Protein AF-A0A9W4P5K2-F1 (afdb_monomer_lite)

Sequence (173 aa):
MSNGMQALAPVAAAITKPESTVQNLVKTVIGYTVGSDVWSDRAIPALAVLYAFWTFAGSGSLSVAGQAMSRPHGLDNDHPRKHRGNMEGLPLRLMSAHHSLIENFPLFAAGACLAQVLAPGDQQILNLLGLHVLLKVFVFYPSYVVGFAPTRSLSHLMSVSAIIRVLWMLAKP

Foldseek 3Di:
DPPLLQVLLVVLLVQQPPPHPLLVVLLVCLCVQVRNPCPDQNSLVSLLVLLCCCLCPVLVVQLQVLLQVQDPNGADPVCRPPCLVVRDALNVLSNVLSVVSVVCSVLLVVLSVLCSVQPSRPSSLSSLSSLLSCLSRPFQSVCSNVVVPPSNVVSVSNSSSSSVSSVVVSVPD

pLDDT: mean 90.9, std 10.06, range [44.75, 98.38]

Radius of gyration: 17.23 Å; chains: 1; bounding box: 47×38×50 Å

Organism: NCBI:txid1303716

Secondary structure (DSSP, 8-state):
-HHHHHHHHHHHHHHTSTT-HHHHHHHHHHHHHT-TT-TTTTHHHHHHHHHHIIIIIIHHHHHHHHHHHTSTT---SSSTTTTGGG--HHHHHHHHHHHHHHHHHHHHHHHHHHHHHH-TT-HHHHHHHHHHHHIIIIIIHHHHHHT-HHHHHHHHHHHHHHHHHHHHHHH--

Structure (mmCIF, N/CA/C/O backbone):
data_AF-A0A9W4P5K2-F1
#
_entry.id   AF-A0A9W4P5K2-F1
#
loop_
_atom_site.group_PDB
_atom_site.id
_atom_site.type_symbol
_atom_site.label_atom_id
_atom_site.label_alt_id
_atom_site.label_comp_id
_atom_site.label_asym_id
_atom_site.label_entity_id
_atom_site.label_seq_id
_atom_site.pdbx_PDB_ins_code
_atom_site.Cartn_x
_atom_site.Cartn_y
_atom_site.Cartn_z
_atom_site.occupancy
_atom_site.B_iso_or_equiv
_atom_site.auth_seq_id
_atom_site.auth_comp_id
_atom_site.auth_asym_id
_atom_site.auth_atom_id
_atom_site.pdbx_PDB_model_num
ATOM 1 N N . MET A 1 1 ? 4.505 20.510 3.267 1.00 44.75 1 MET A N 1
ATOM 2 C CA . MET A 1 1 ? 3.773 19.266 2.914 1.00 44.75 1 MET A CA 1
ATOM 3 C C . MET A 1 1 ? 3.016 18.620 4.091 1.00 44.75 1 MET A C 1
ATOM 5 O O . MET A 1 1 ? 2.355 17.618 3.864 1.00 44.75 1 MET A O 1
ATOM 9 N N . SER A 1 2 ? 3.004 19.184 5.312 1.00 48.47 2 SER A N 1
ATOM 10 C CA . SER A 1 2 ? 2.295 18.598 6.473 1.00 48.47 2 SER A CA 1
ATOM 11 C C . SER A 1 2 ? 0.766 18.783 6.462 1.00 48.47 2 SER A C 1
ATOM 13 O O . SER A 1 2 ? 0.049 17.916 6.956 1.00 48.47 2 SER A O 1
ATOM 15 N N . ASN A 1 3 ? 0.247 19.859 5.859 1.00 52.19 3 ASN A N 1
ATOM 16 C CA . ASN A 1 3 ? -1.185 20.192 5.949 1.00 52.19 3 ASN A CA 1
ATOM 17 C C . ASN A 1 3 ? -2.091 19.268 5.115 1.00 52.19 3 ASN A C 1
ATOM 19 O O . ASN A 1 3 ? -3.185 18.926 5.551 1.00 52.19 3 ASN A O 1
ATOM 23 N N . GLY A 1 4 ? -1.637 18.806 3.944 1.00 53.88 4 GLY A N 1
ATOM 24 C CA . GLY A 1 4 ? -2.455 17.955 3.067 1.00 53.88 4 GLY A CA 1
ATOM 25 C C . GLY A 1 4 ? -2.713 16.556 3.638 1.00 53.88 4 GLY A C 1
ATOM 26 O O . GLY A 1 4 ? -3.791 15.994 3.465 1.00 53.88 4 GLY A O 1
ATOM 27 N N . MET A 1 5 ? -1.744 16.012 4.376 1.00 53.91 5 MET A N 1
ATOM 28 C CA . MET A 1 5 ? -1.819 14.656 4.922 1.00 53.91 5 MET A CA 1
ATOM 29 C C . MET A 1 5 ? -2.721 14.580 6.166 1.00 53.91 5 MET A C 1
ATOM 31 O O . MET A 1 5 ? -3.406 13.577 6.367 1.00 53.91 5 MET A O 1
ATOM 35 N N . GLN A 1 6 ? -2.795 15.660 6.953 1.00 58.00 6 GLN A N 1
ATOM 36 C CA . GLN A 1 6 ? -3.783 15.802 8.030 1.00 58.00 6 GLN A CA 1
ATOM 37 C C . GLN A 1 6 ? -5.183 16.139 7.494 1.00 58.00 6 GLN A C 1
ATOM 39 O O . GLN A 1 6 ? -6.168 15.664 8.051 1.00 58.00 6 GLN A O 1
ATOM 44 N N . ALA A 1 7 ? -5.286 16.883 6.386 1.00 69.12 7 ALA A N 1
ATOM 45 C CA . ALA A 1 7 ? -6.572 17.267 5.796 1.00 69.12 7 ALA A CA 1
ATOM 46 C C . ALA A 1 7 ? -7.389 16.080 5.255 1.00 69.12 7 ALA A C 1
ATOM 48 O O . ALA A 1 7 ? -8.617 16.116 5.287 1.00 69.12 7 ALA A O 1
ATOM 49 N N . LEU A 1 8 ? -6.733 15.013 4.785 1.00 80.69 8 LEU A N 1
ATOM 50 C CA . LEU A 1 8 ? -7.420 13.826 4.262 1.00 80.69 8 LEU A CA 1
ATOM 51 C C . LEU A 1 8 ? -7.766 12.787 5.335 1.00 80.69 8 LEU A C 1
ATOM 53 O O . LEU A 1 8 ? -8.584 11.908 5.076 1.00 80.69 8 LEU A O 1
ATOM 57 N N . ALA A 1 9 ? -7.203 12.881 6.542 1.00 77.81 9 ALA A N 1
ATOM 58 C CA . ALA A 1 9 ? -7.511 11.944 7.622 1.00 77.81 9 ALA A CA 1
ATOM 59 C C . ALA A 1 9 ? -9.000 11.973 8.050 1.00 77.81 9 ALA A C 1
ATOM 61 O O . ALA A 1 9 ? -9.576 10.896 8.220 1.00 77.81 9 ALA A O 1
ATOM 62 N N . PRO A 1 10 ? -9.673 13.141 8.154 1.00 80.25 10 PRO A N 1
ATOM 63 C CA . PRO A 1 10 ? -11.121 13.209 8.357 1.00 80.25 10 PRO A CA 1
ATOM 64 C C . PRO A 1 10 ? -11.927 12.588 7.213 1.00 80.25 10 PRO A C 1
ATOM 66 O O . PRO A 1 10 ? -12.912 11.902 7.466 1.00 80.25 10 PRO A O 1
ATOM 69 N N . VAL A 1 11 ? -11.499 12.792 5.961 1.00 82.44 11 VAL A N 1
ATOM 70 C CA . VAL A 1 11 ? -12.167 12.222 4.779 1.00 82.44 11 VAL A CA 1
ATOM 71 C C . VAL A 1 11 ? -12.057 10.701 4.793 1.00 82.44 11 VAL A C 1
ATOM 73 O O . VAL A 1 11 ? -13.068 10.018 4.651 1.00 82.44 11 VAL A O 1
ATOM 76 N N . ALA A 1 12 ? -10.852 10.175 5.035 1.00 79.31 12 ALA A N 1
ATOM 77 C CA . ALA A 1 12 ? -10.618 8.745 5.199 1.00 79.31 12 ALA A CA 1
ATOM 78 C C . ALA A 1 12 ? -11.507 8.181 6.315 1.00 79.31 12 ALA A C 1
ATOM 80 O O . ALA A 1 12 ? -12.243 7.233 6.078 1.00 79.31 12 ALA A O 1
ATOM 81 N N . ALA A 1 13 ? -11.539 8.826 7.484 1.00 79.19 13 ALA A N 1
ATOM 82 C CA . ALA A 1 13 ? -12.389 8.398 8.590 1.00 79.19 13 ALA A CA 1
ATOM 83 C C . ALA A 1 13 ? -13.891 8.425 8.252 1.00 79.19 13 ALA A C 1
ATOM 85 O O . ALA A 1 13 ? -14.639 7.569 8.724 1.00 79.19 13 ALA A O 1
ATOM 86 N N . ALA A 1 14 ? -14.340 9.388 7.443 1.00 81.44 14 ALA A N 1
ATOM 87 C CA . ALA A 1 14 ? -15.737 9.510 7.044 1.00 81.44 14 ALA A CA 1
ATOM 88 C C . ALA A 1 14 ? -16.180 8.387 6.095 1.00 81.44 14 ALA A C 1
ATOM 90 O O . ALA A 1 14 ? -17.287 7.874 6.254 1.00 81.44 14 ALA A O 1
ATOM 91 N N . ILE A 1 15 ? -15.325 7.986 5.148 1.00 87.06 15 ILE A N 1
ATOM 92 C CA . ILE A 1 15 ? -15.635 6.910 4.192 1.00 87.06 15 ILE A CA 1
ATOM 93 C C . ILE A 1 15 ? -15.426 5.505 4.776 1.00 87.06 15 ILE A C 1
ATOM 95 O O . ILE A 1 15 ? -15.917 4.541 4.198 1.00 87.06 15 ILE A O 1
ATOM 99 N N . THR A 1 16 ? -14.728 5.382 5.912 1.00 87.31 16 THR A N 1
ATOM 100 C CA . THR A 1 16 ? -14.444 4.104 6.595 1.00 87.31 16 THR A CA 1
ATOM 101 C C . THR A 1 16 ? -15.328 3.830 7.808 1.00 87.31 16 THR A C 1
ATOM 103 O O . THR A 1 16 ? -15.007 2.935 8.588 1.00 87.31 16 THR A O 1
ATOM 106 N N . LYS A 1 17 ? -16.426 4.572 7.995 1.00 87.62 17 LYS A N 1
ATOM 107 C CA . LYS A 1 17 ? -17.365 4.337 9.106 1.00 87.62 17 LYS A CA 1
ATOM 108 C C . LYS A 1 17 ? -17.862 2.881 9.141 1.00 87.62 17 LYS A C 1
ATOM 110 O O . LYS A 1 17 ? -17.881 2.231 8.089 1.00 87.62 17 LYS A O 1
ATOM 115 N N . PRO A 1 18 ? -18.273 2.358 10.310 1.00 88.94 18 PRO A N 1
ATOM 116 C CA . PRO A 1 18 ? -18.933 1.062 10.376 1.00 88.94 18 PRO A CA 1
ATOM 117 C C . PRO A 1 18 ? -20.102 0.978 9.385 1.00 88.94 18 PRO A C 1
ATOM 119 O O . PRO A 1 18 ? -20.810 1.964 9.183 1.00 88.94 18 PRO A O 1
ATOM 122 N N . GLU A 1 19 ? -20.253 -0.174 8.735 1.00 87.50 19 GLU A N 1
ATOM 123 C CA . GLU A 1 19 ? -21.239 -0.440 7.670 1.00 87.50 19 GLU A CA 1
ATOM 124 C C . GLU A 1 19 ? -21.061 0.395 6.385 1.00 87.50 19 GLU A C 1
ATOM 126 O O . GLU A 1 19 ? -21.953 0.479 5.542 1.00 87.50 19 GLU A O 1
ATOM 131 N N . SER A 1 20 ? -19.880 0.987 6.186 1.00 90.12 20 SER A N 1
ATOM 132 C CA . SER A 1 20 ? -19.526 1.676 4.939 1.00 90.12 20 SER A CA 1
ATOM 133 C C . SER A 1 20 ? -19.268 0.724 3.765 1.00 90.12 20 SER A C 1
ATOM 135 O O . SER A 1 20 ? -18.924 -0.450 3.925 1.00 90.12 20 SER A O 1
ATOM 137 N N . THR A 1 21 ? -19.303 1.275 2.547 1.00 91.12 21 THR A N 1
ATOM 138 C CA . THR A 1 21 ? -18.850 0.585 1.328 1.00 91.12 21 THR A CA 1
ATOM 139 C C . THR A 1 21 ? -17.416 0.072 1.457 1.00 91.12 21 THR A C 1
ATOM 141 O O . THR A 1 21 ? -17.108 -1.007 0.956 1.00 91.12 21 THR A O 1
ATOM 144 N N . VAL A 1 22 ? -16.541 0.806 2.159 1.00 90.88 22 VAL A N 1
ATOM 145 C CA . VAL A 1 22 ? -15.162 0.361 2.396 1.00 90.88 22 VAL A CA 1
ATOM 146 C C . VAL A 1 22 ? -15.145 -0.896 3.258 1.00 90.88 22 VAL A C 1
ATOM 148 O O . VAL A 1 22 ? -14.459 -1.845 2.896 1.00 90.88 22 VAL A O 1
ATOM 151 N N . GLN A 1 23 ? -15.933 -0.955 4.336 1.00 92.25 23 GLN A N 1
ATOM 152 C CA . GLN A 1 23 ? -16.038 -2.163 5.162 1.00 92.25 23 GLN A CA 1
ATOM 153 C C . GLN A 1 23 ? -16.489 -3.371 4.337 1.00 92.25 23 GLN A C 1
ATOM 155 O O . GLN A 1 23 ? -15.887 -4.440 4.428 1.00 92.25 23 GLN A O 1
ATOM 160 N N . ASN A 1 24 ? -17.510 -3.201 3.495 1.00 91.56 24 ASN A N 1
ATOM 161 C CA . ASN A 1 24 ? -18.011 -4.283 2.646 1.00 91.56 24 ASN A CA 1
ATOM 162 C C . ASN A 1 24 ? -16.972 -4.737 1.615 1.00 91.56 24 ASN A C 1
ATOM 164 O O . ASN A 1 24 ? -16.809 -5.938 1.388 1.00 91.56 24 ASN A O 1
ATOM 168 N N . LEU A 1 25 ? -16.219 -3.800 1.036 1.00 92.75 25 LEU A N 1
ATOM 169 C CA . LEU A 1 25 ? -15.140 -4.120 0.107 1.00 92.75 25 LEU A CA 1
ATOM 170 C C . LEU A 1 25 ? -13.986 -4.848 0.809 1.00 92.75 25 LEU A C 1
ATOM 172 O O . LEU A 1 25 ? -13.479 -5.832 0.280 1.00 92.75 25 LEU A O 1
ATOM 176 N N . VAL A 1 26 ? -13.610 -4.419 2.016 1.00 92.69 26 VAL A N 1
ATOM 177 C CA . VAL A 1 26 ? -12.599 -5.095 2.843 1.00 92.69 26 VAL A CA 1
ATOM 178 C C . VAL A 1 26 ? -13.035 -6.521 3.177 1.00 92.69 26 VAL A C 1
ATOM 180 O O . VAL A 1 26 ? -12.264 -7.448 2.939 1.00 92.69 26 VAL A O 1
ATOM 183 N N . LYS A 1 27 ? -14.274 -6.711 3.653 1.00 90.94 27 LYS A N 1
ATOM 184 C CA . LYS A 1 27 ? -14.863 -8.039 3.909 1.00 90.94 27 LYS A CA 1
ATOM 185 C C . LYS A 1 27 ? -14.779 -8.928 2.670 1.00 90.94 27 LYS A C 1
ATOM 187 O O . LYS A 1 27 ? -14.295 -10.051 2.749 1.00 90.94 27 LYS A O 1
ATOM 192 N N . THR A 1 28 ? -15.201 -8.394 1.523 1.00 92.38 28 THR A N 1
ATOM 193 C CA . THR A 1 28 ? -15.193 -9.106 0.239 1.00 92.38 28 THR A CA 1
ATOM 194 C C . THR A 1 28 ? -13.778 -9.521 -0.152 1.00 92.38 28 THR A C 1
ATOM 196 O O . THR A 1 28 ? -13.536 -10.684 -0.460 1.00 92.38 28 THR A O 1
ATOM 199 N N . VAL A 1 29 ? -12.818 -8.596 -0.090 1.00 92.19 29 VAL A N 1
ATOM 200 C CA . VAL A 1 29 ? -11.425 -8.870 -0.455 1.00 92.19 29 VAL A CA 1
ATOM 201 C C . VAL A 1 29 ? -10.798 -9.904 0.474 1.00 92.19 29 VAL A C 1
ATOM 203 O O . VAL A 1 29 ? -10.161 -10.830 -0.019 1.00 92.19 29 VAL A O 1
ATOM 206 N N . ILE A 1 30 ? -10.997 -9.802 1.790 1.00 91.00 30 ILE A N 1
ATOM 207 C CA . ILE A 1 30 ? -10.503 -10.811 2.742 1.00 91.00 30 ILE A CA 1
ATOM 208 C C . ILE A 1 30 ? -11.131 -12.175 2.440 1.00 91.00 30 ILE A C 1
ATOM 210 O O . ILE A 1 30 ? -10.407 -13.165 2.345 1.00 91.00 30 ILE A O 1
ATOM 214 N N . GLY A 1 31 ? -12.445 -12.208 2.205 1.00 88.75 31 GLY A N 1
ATOM 215 C CA . GLY A 1 31 ? -13.176 -13.427 1.870 1.00 88.75 31 GLY A CA 1
ATOM 216 C C . GLY A 1 31 ? -12.635 -14.130 0.625 1.00 88.75 31 GLY A C 1
ATOM 217 O O . GLY A 1 31 ? -12.467 -15.345 0.638 1.00 88.75 31 GLY A O 1
ATOM 218 N N . TYR A 1 32 ? -12.304 -13.371 -0.424 1.00 88.06 32 TYR A N 1
ATOM 219 C CA . TYR A 1 32 ? -11.740 -13.919 -1.663 1.00 88.06 32 TYR A CA 1
ATOM 220 C C . TYR A 1 32 ? -10.260 -14.296 -1.574 1.00 88.06 32 TYR A C 1
ATOM 222 O O . TYR A 1 32 ? -9.813 -15.150 -2.335 1.00 88.06 32 TYR A O 1
ATOM 230 N N . THR A 1 33 ? -9.479 -13.631 -0.721 1.00 86.56 33 THR A N 1
ATOM 231 C CA . THR A 1 33 ? -8.012 -13.778 -0.722 1.00 86.56 33 THR A CA 1
ATOM 232 C C . THR A 1 33 ? -7.492 -14.704 0.366 1.00 86.56 33 THR A C 1
ATOM 234 O O . THR A 1 33 ? -6.566 -15.466 0.106 1.00 86.56 33 THR A O 1
ATOM 237 N N . VAL A 1 34 ? -8.059 -14.639 1.572 1.00 86.06 34 VAL A N 1
ATOM 238 C CA . VAL A 1 34 ? -7.580 -15.396 2.740 1.00 86.06 34 VAL A CA 1
ATOM 239 C C . VAL A 1 34 ? -8.583 -16.471 3.153 1.00 86.06 34 VAL A C 1
ATOM 241 O O . VAL A 1 34 ? -8.170 -17.561 3.531 1.00 86.06 34 VAL A O 1
ATOM 244 N N . GLY A 1 35 ? -9.881 -16.188 3.043 1.00 82.56 35 GLY A N 1
ATOM 245 C CA . GLY A 1 35 ? -10.947 -17.135 3.364 1.00 82.56 35 GLY A CA 1
ATOM 246 C C . GLY A 1 35 ? -12.184 -16.435 3.919 1.00 82.56 35 GLY A C 1
ATOM 247 O O . GLY A 1 35 ? -12.089 -15.405 4.593 1.00 82.56 35 GLY A O 1
ATOM 248 N N . SER A 1 36 ? -13.364 -16.982 3.629 1.00 73.19 36 SER A N 1
ATOM 249 C CA . SER A 1 36 ? -14.653 -16.424 4.066 1.00 73.19 36 SER A CA 1
ATOM 250 C C . SER A 1 36 ? -14.916 -16.575 5.569 1.00 73.19 36 SER A C 1
ATOM 252 O O . SER A 1 36 ? -15.751 -15.865 6.120 1.00 73.19 36 SER A O 1
ATOM 254 N N . ASP A 1 37 ? -14.209 -17.487 6.229 1.00 75.31 37 ASP A N 1
ATOM 255 C CA . ASP A 1 37 ? -14.293 -17.817 7.655 1.00 75.31 37 ASP A CA 1
ATOM 256 C C . ASP A 1 37 ? -13.420 -16.917 8.554 1.00 75.31 37 ASP A C 1
ATOM 258 O O . ASP A 1 37 ? -13.523 -16.972 9.775 1.00 75.31 37 ASP A O 1
ATOM 262 N N . VAL A 1 38 ? -12.594 -16.043 7.968 1.00 75.19 38 VAL A N 1
ATOM 263 C CA . VAL A 1 38 ? -11.554 -15.262 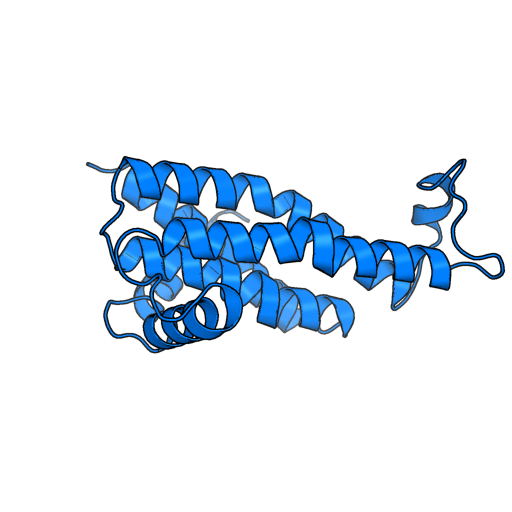8.671 1.00 75.19 38 VAL A CA 1
ATOM 264 C C . VAL A 1 38 ? -12.089 -13.955 9.296 1.00 75.19 38 VAL A C 1
ATOM 266 O O . VAL A 1 38 ? -11.338 -13.165 9.875 1.00 75.19 38 VAL A O 1
ATOM 269 N N . TRP A 1 39 ? -13.395 -13.688 9.206 1.00 68.56 39 TRP A N 1
ATOM 270 C CA . TRP A 1 39 ? -13.992 -12.467 9.759 1.00 68.56 39 TRP A CA 1
ATOM 271 C C . TRP A 1 39 ? -14.112 -12.510 11.299 1.00 68.56 39 TRP A C 1
ATOM 273 O O . TRP A 1 39 ? -14.245 -13.579 11.884 1.00 68.56 39 TRP A O 1
ATOM 283 N N . SER A 1 40 ? -14.091 -11.339 11.953 1.00 70.31 40 SER A N 1
ATOM 284 C CA . SER A 1 40 ? -13.885 -11.100 13.401 1.00 70.31 40 SER A CA 1
ATOM 285 C C . SER A 1 40 ? -12.412 -10.889 13.772 1.00 70.31 40 SER A C 1
ATOM 287 O O . SER A 1 40 ? -11.826 -9.884 13.374 1.00 70.31 40 SER A O 1
ATOM 289 N N . ASP A 1 41 ? -11.780 -11.817 14.491 1.00 74.44 41 ASP A N 1
ATOM 290 C CA . ASP A 1 41 ? -10.541 -11.528 15.238 1.00 74.44 41 ASP A CA 1
ATOM 291 C C . ASP A 1 41 ? -9.268 -11.640 14.387 1.00 74.44 41 ASP A C 1
ATOM 293 O O . ASP A 1 41 ? -8.157 -11.354 14.839 1.00 74.44 41 ASP A O 1
ATOM 297 N N . ARG A 1 42 ? -9.415 -12.104 13.143 1.00 88.31 42 ARG A N 1
ATOM 298 C CA . ARG A 1 42 ? -8.307 -12.399 12.226 1.00 88.31 42 ARG A CA 1
ATOM 299 C C . ARG A 1 42 ? -8.264 -11.470 11.017 1.00 88.31 42 ARG A C 1
ATOM 301 O O . ARG A 1 42 ? -7.375 -11.616 10.179 1.00 88.31 42 ARG A O 1
ATOM 308 N N . ALA A 1 43 ? -9.147 -10.475 10.951 1.00 91.81 43 ALA A N 1
ATOM 309 C CA . ALA A 1 43 ? -9.217 -9.552 9.822 1.00 91.81 43 ALA A CA 1
ATOM 310 C C . ALA A 1 43 ? -7.942 -8.700 9.662 1.00 91.81 43 ALA A C 1
ATOM 312 O O . ALA A 1 43 ? -7.450 -8.538 8.546 1.00 91.81 43 ALA A O 1
ATOM 313 N N . ILE A 1 44 ? -7.363 -8.193 10.758 1.00 95.06 44 ILE A N 1
ATOM 314 C CA . ILE A 1 44 ? -6.105 -7.426 10.711 1.00 95.06 44 ILE A CA 1
ATOM 315 C C . ILE A 1 44 ? -4.933 -8.309 10.223 1.00 95.06 44 ILE A C 1
ATOM 317 O O . ILE A 1 44 ? -4.255 -7.906 9.273 1.00 95.06 44 ILE A O 1
ATOM 321 N N . PRO A 1 45 ? -4.708 -9.526 10.768 1.00 94.75 45 PRO A N 1
ATOM 322 C CA . PRO A 1 45 ? -3.735 -10.470 10.224 1.00 94.75 45 PRO A CA 1
ATOM 323 C C . PRO A 1 45 ? -3.975 -10.810 8.751 1.00 94.75 45 PRO A C 1
ATOM 325 O O . PRO A 1 45 ? -3.020 -10.855 7.981 1.00 94.75 45 PRO A O 1
ATOM 328 N N . ALA A 1 46 ? -5.230 -10.998 8.334 1.00 94.56 46 ALA A N 1
ATOM 329 C CA . ALA A 1 46 ? -5.573 -11.279 6.942 1.00 94.56 46 ALA A CA 1
ATOM 330 C C . ALA A 1 46 ? -5.164 -10.132 6.004 1.00 94.56 46 ALA A C 1
ATOM 332 O O . ALA A 1 46 ? -4.545 -10.365 4.963 1.00 94.56 46 ALA A O 1
ATOM 333 N N . LEU A 1 47 ? -5.427 -8.882 6.400 1.00 95.88 47 LEU A N 1
ATOM 334 C CA . LEU A 1 47 ? -4.959 -7.697 5.674 1.00 95.88 47 LEU A CA 1
ATOM 335 C C . LEU A 1 47 ? -3.430 -7.634 5.606 1.00 95.88 47 LEU A C 1
ATOM 337 O O . LEU A 1 47 ? -2.878 -7.282 4.562 1.00 95.88 47 LEU A O 1
ATOM 341 N N . ALA A 1 48 ? -2.746 -7.993 6.695 1.00 96.56 48 ALA A N 1
ATOM 342 C CA . ALA A 1 48 ? -1.290 -8.035 6.726 1.00 96.56 48 ALA A CA 1
ATOM 343 C C . ALA A 1 48 ? -0.721 -9.096 5.778 1.00 96.56 48 ALA A C 1
ATOM 345 O O . ALA A 1 48 ? 0.213 -8.792 5.035 1.00 96.56 48 ALA A O 1
ATOM 346 N N . VAL A 1 49 ? -1.314 -10.292 5.738 1.00 95.50 49 VAL A N 1
ATOM 347 C CA . VAL A 1 49 ? -0.947 -11.356 4.790 1.00 95.50 49 VAL A CA 1
ATOM 348 C C . VAL A 1 49 ? -1.129 -10.881 3.353 1.00 95.50 49 VAL A C 1
ATOM 350 O O . VAL A 1 49 ? -0.187 -10.969 2.566 1.00 95.50 49 VAL A O 1
ATOM 353 N N . LEU A 1 50 ? -2.294 -10.320 3.017 1.00 96.25 50 LEU A N 1
ATOM 354 C CA . LEU A 1 50 ? -2.574 -9.820 1.670 1.00 96.25 50 LEU A CA 1
ATOM 355 C C . LEU A 1 50 ? -1.557 -8.756 1.240 1.00 96.25 50 LEU A C 1
ATOM 357 O O . LEU A 1 50 ? -0.996 -8.825 0.143 1.00 96.25 50 LEU A O 1
ATOM 361 N N . TYR A 1 51 ? -1.301 -7.771 2.101 1.00 97.75 51 TYR A N 1
ATOM 362 C CA . TYR A 1 51 ? -0.409 -6.676 1.748 1.00 97.75 51 TYR A CA 1
ATOM 363 C C . TYR A 1 51 ? 1.061 -7.105 1.699 1.00 97.75 51 TYR A C 1
ATOM 365 O O . TYR A 1 51 ? 1.793 -6.658 0.812 1.00 97.75 51 TYR A O 1
ATOM 373 N N . ALA A 1 52 ? 1.488 -8.008 2.586 1.00 97.88 52 ALA A N 1
ATOM 374 C CA . ALA A 1 52 ? 2.821 -8.606 2.543 1.00 97.88 52 ALA A CA 1
ATOM 375 C C . ALA A 1 52 ? 3.011 -9.442 1.272 1.00 97.88 52 ALA A C 1
ATOM 377 O O . ALA A 1 52 ? 4.002 -9.258 0.565 1.00 97.88 52 ALA A O 1
ATOM 378 N N . PHE A 1 53 ? 2.039 -10.294 0.933 1.00 97.00 53 PHE A N 1
ATOM 379 C CA . PHE A 1 53 ? 2.059 -11.079 -0.298 1.00 97.00 53 PHE A CA 1
ATOM 380 C C . PHE A 1 53 ? 2.191 -10.175 -1.526 1.00 97.00 53 PHE A C 1
ATOM 382 O O . PHE A 1 53 ? 3.089 -10.367 -2.346 1.00 97.00 53 PHE A O 1
ATOM 389 N N . TRP A 1 54 ? 1.355 -9.141 -1.642 1.00 97.81 54 TRP A N 1
ATOM 390 C CA . TRP A 1 54 ? 1.432 -8.235 -2.785 1.00 97.81 54 TRP A CA 1
ATOM 391 C C . TRP A 1 54 ? 2.746 -7.442 -2.826 1.00 97.81 54 TRP A C 1
ATOM 393 O O . TRP A 1 54 ? 3.336 -7.263 -3.893 1.00 97.81 54 TRP A O 1
ATOM 403 N N . THR A 1 55 ? 3.239 -6.980 -1.677 1.00 98.12 55 THR A N 1
ATOM 404 C CA . THR A 1 55 ? 4.473 -6.184 -1.604 1.00 98.12 55 THR A CA 1
ATOM 405 C C . THR A 1 55 ? 5.709 -7.014 -1.941 1.00 98.12 55 THR A C 1
ATOM 407 O O . THR A 1 55 ? 6.534 -6.572 -2.734 1.00 98.12 55 THR A O 1
ATOM 410 N N . PHE A 1 56 ? 5.844 -8.217 -1.383 1.00 97.81 56 PHE A N 1
ATOM 411 C CA . PHE A 1 56 ? 7.082 -8.992 -1.498 1.00 97.81 56 PHE A CA 1
ATOM 412 C C . PHE A 1 56 ? 7.046 -10.052 -2.597 1.00 97.81 56 PHE A C 1
ATOM 414 O O . PHE A 1 56 ? 8.055 -10.233 -3.275 1.00 97.81 56 PHE A O 1
ATOM 421 N N . ALA A 1 57 ? 5.906 -10.711 -2.820 1.00 96.81 57 ALA A N 1
ATOM 422 C CA . ALA A 1 57 ? 5.767 -11.702 -3.884 1.00 96.81 57 ALA A CA 1
ATOM 423 C C . ALA A 1 57 ? 5.249 -11.052 -5.173 1.00 96.81 57 ALA A C 1
ATOM 425 O O . ALA A 1 57 ? 5.983 -10.969 -6.151 1.00 96.81 57 ALA A O 1
ATOM 426 N N . GLY A 1 58 ? 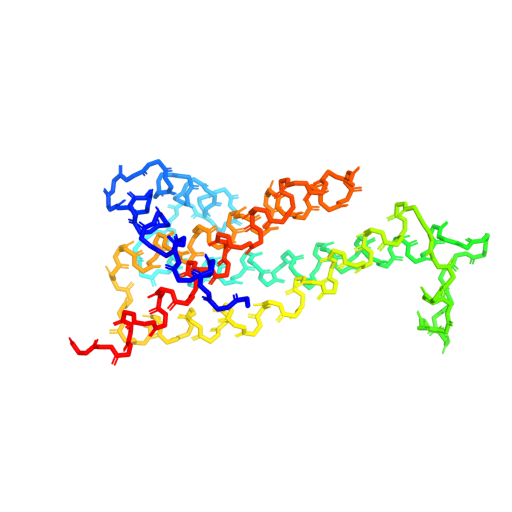4.025 -10.515 -5.166 1.00 97.25 58 GLY A N 1
ATOM 427 C CA . GLY A 1 58 ? 3.362 -10.026 -6.384 1.00 97.25 58 GLY A CA 1
ATOM 428 C C . GLY A 1 58 ? 4.152 -8.930 -7.108 1.00 97.25 58 GLY A C 1
ATOM 429 O O . GLY A 1 58 ? 4.667 -9.123 -8.211 1.00 97.25 58 GLY A O 1
ATOM 430 N N . SER A 1 59 ? 4.293 -7.770 -6.471 1.00 98.19 59 SER A N 1
ATOM 431 C CA . SER A 1 59 ? 5.020 -6.638 -7.050 1.00 98.19 59 SER A CA 1
ATOM 432 C C . SER A 1 59 ? 6.528 -6.880 -7.164 1.00 98.19 59 SER A C 1
ATOM 434 O O . SER A 1 59 ? 7.154 -6.323 -8.066 1.00 98.19 59 SER A O 1
ATOM 436 N N . GLY A 1 60 ? 7.104 -7.728 -6.304 1.00 96.88 60 GLY A N 1
ATOM 437 C CA . GLY A 1 60 ? 8.508 -8.137 -6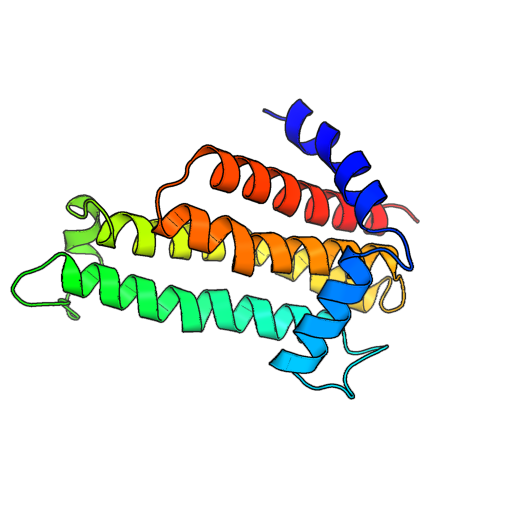.374 1.00 96.88 60 GLY A CA 1
ATOM 438 C C . GLY A 1 60 ? 8.808 -8.902 -7.659 1.00 96.88 60 GLY A C 1
ATOM 439 O O . GLY A 1 60 ? 9.692 -8.503 -8.419 1.00 96.88 60 GLY A O 1
ATOM 440 N N . SER A 1 61 ? 8.014 -9.930 -7.970 1.00 96.75 61 SER A N 1
ATOM 441 C CA . SER A 1 61 ? 8.117 -10.680 -9.227 1.00 96.75 61 SER A CA 1
ATOM 442 C C . SER A 1 61 ? 7.922 -9.781 -10.450 1.00 96.75 61 SER A C 1
ATOM 444 O O . SER A 1 61 ? 8.689 -9.871 -11.408 1.00 96.75 61 SER A O 1
ATOM 446 N N . LEU A 1 62 ? 6.958 -8.857 -10.406 1.00 97.25 62 LEU A N 1
ATOM 447 C CA . LEU A 1 62 ? 6.730 -7.896 -11.491 1.00 97.25 62 LEU A CA 1
ATOM 448 C C . LEU A 1 62 ? 7.889 -6.899 -11.664 1.00 97.25 62 LEU A C 1
ATOM 450 O O . LEU A 1 62 ? 8.244 -6.553 -12.788 1.00 97.25 62 LEU A O 1
ATOM 454 N N . SER A 1 63 ? 8.518 -6.461 -10.573 1.00 96.12 63 SER A N 1
ATOM 455 C CA . SER A 1 63 ? 9.718 -5.614 -10.603 1.00 96.12 63 SER A CA 1
ATOM 456 C C . SER A 1 63 ? 10.923 -6.349 -11.200 1.00 96.12 63 SER A C 1
ATOM 458 O O . SER A 1 63 ? 11.692 -5.774 -11.974 1.00 96.12 63 SER A O 1
ATOM 460 N N . VAL A 1 64 ? 11.088 -7.633 -10.874 1.00 94.31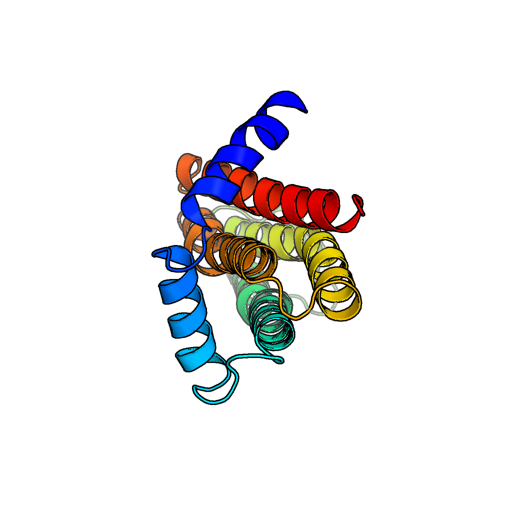 64 VAL A N 1
ATOM 461 C CA . VAL A 1 64 ? 12.114 -8.503 -11.467 1.00 94.31 64 VAL A CA 1
ATOM 462 C C . VAL A 1 64 ? 11.864 -8.687 -12.966 1.00 94.31 64 VAL A C 1
ATOM 464 O O . VAL A 1 64 ? 12.787 -8.504 -13.760 1.00 94.31 64 VAL A O 1
ATOM 467 N N . ALA A 1 65 ? 10.616 -8.950 -13.366 1.00 94.25 65 ALA A N 1
ATOM 468 C CA . ALA A 1 65 ? 10.231 -9.028 -14.774 1.00 94.25 65 ALA A CA 1
ATOM 469 C C . ALA A 1 65 ? 10.502 -7.705 -15.510 1.00 94.25 65 ALA A C 1
ATOM 471 O O . ALA A 1 65 ? 11.098 -7.716 -16.583 1.00 94.25 65 ALA A O 1
ATOM 472 N N . GLY A 1 66 ? 10.168 -6.561 -14.905 1.00 94.38 66 GLY A N 1
ATOM 473 C CA . GLY A 1 66 ? 10.488 -5.239 -15.448 1.00 94.38 66 GLY A CA 1
ATOM 474 C C . GLY A 1 66 ? 11.990 -5.045 -15.674 1.00 94.38 66 GLY A C 1
ATOM 475 O O . GLY A 1 66 ? 12.404 -4.643 -16.759 1.00 94.38 66 GLY A O 1
ATOM 476 N N . GLN A 1 67 ? 12.824 -5.403 -14.695 1.00 93.50 67 GLN A N 1
ATOM 477 C CA . GLN A 1 67 ? 14.283 -5.346 -14.844 1.00 93.50 67 GLN A CA 1
ATOM 478 C C . GLN A 1 67 ? 14.779 -6.249 -15.985 1.00 93.50 67 GLN A C 1
ATOM 480 O O . GLN A 1 67 ? 15.626 -5.812 -16.764 1.00 93.50 67 GLN A O 1
ATOM 485 N N . ALA A 1 68 ? 14.226 -7.455 -16.145 1.00 92.69 68 ALA A N 1
ATOM 486 C CA . ALA A 1 68 ? 14.557 -8.328 -17.271 1.00 92.69 68 ALA A CA 1
ATOM 487 C C . ALA A 1 68 ? 14.139 -7.716 -18.622 1.00 92.69 68 ALA A C 1
ATOM 489 O O . ALA A 1 68 ? 14.928 -7.723 -19.560 1.00 92.69 68 ALA A O 1
ATOM 490 N N . MET A 1 69 ? 12.944 -7.121 -18.704 1.00 92.50 69 MET A N 1
ATOM 491 C CA . MET A 1 69 ? 12.421 -6.468 -19.913 1.00 92.50 69 MET A CA 1
ATOM 492 C C . MET A 1 69 ? 13.233 -5.243 -20.346 1.00 92.50 69 MET A C 1
ATOM 494 O O . MET A 1 69 ? 13.237 -4.900 -21.523 1.00 92.50 69 MET A O 1
ATOM 498 N N . SER A 1 70 ? 13.911 -4.566 -19.416 1.00 91.88 70 SER A N 1
ATOM 499 C CA . SER A 1 70 ? 14.750 -3.405 -19.745 1.00 91.88 70 SER A CA 1
ATOM 500 C C . SER A 1 70 ? 16.033 -3.750 -20.510 1.00 91.88 70 SER A C 1
ATOM 502 O O . SER A 1 70 ? 16.773 -2.841 -20.887 1.00 91.88 70 SER A O 1
ATOM 504 N N . ARG A 1 71 ? 16.336 -5.041 -20.727 1.00 88.44 71 ARG A N 1
ATOM 505 C CA . ARG A 1 71 ? 17.634 -5.490 -21.245 1.00 88.44 71 ARG A CA 1
ATOM 506 C C . ARG A 1 71 ? 17.488 -6.572 -22.320 1.00 88.44 71 ARG A C 1
ATOM 508 O O . ARG A 1 71 ? 16.756 -7.533 -22.103 1.00 88.44 71 ARG A O 1
ATOM 515 N N . PRO A 1 72 ? 18.272 -6.510 -23.416 1.00 85.00 72 PRO A N 1
ATOM 516 C CA . PRO A 1 72 ? 18.260 -7.545 -24.457 1.00 85.00 72 PRO A CA 1
ATOM 517 C C . PRO A 1 72 ? 18.624 -8.946 -23.948 1.00 85.00 72 PRO A C 1
ATOM 519 O O . PRO A 1 72 ? 18.093 -9.940 -24.427 1.00 85.00 72 PRO A O 1
ATOM 522 N N . HIS A 1 73 ? 19.522 -9.025 -22.961 1.00 85.31 73 HIS A N 1
ATOM 523 C CA . HIS A 1 73 ? 20.007 -10.285 -22.386 1.00 85.31 73 HIS A CA 1
ATOM 524 C C . HIS A 1 73 ? 19.294 -10.672 -21.078 1.00 85.31 73 HIS A C 1
ATOM 526 O O . HIS A 1 73 ? 19.757 -11.561 -20.369 1.00 85.31 73 HIS A O 1
ATOM 532 N N . GLY A 1 74 ? 18.192 -10.001 -20.725 1.00 87.25 74 GLY A N 1
ATOM 533 C CA . GLY A 1 74 ? 17.452 -10.271 -19.492 1.00 87.25 74 GLY A CA 1
ATOM 534 C C . GLY A 1 74 ? 18.149 -9.775 -18.219 1.00 87.25 74 GLY A C 1
ATOM 535 O O . GLY A 1 74 ? 18.938 -8.825 -18.232 1.00 87.25 74 GLY A O 1
ATOM 536 N N . LEU A 1 75 ? 17.810 -10.383 -17.079 1.00 86.81 75 LEU A N 1
ATOM 537 C CA . LEU A 1 75 ? 18.319 -9.998 -15.760 1.00 86.81 75 LEU A CA 1
ATOM 538 C C . LEU A 1 75 ? 19.744 -10.527 -15.530 1.00 86.81 75 LEU A C 1
ATOM 540 O O . LEU A 1 75 ? 20.024 -11.697 -15.752 1.00 86.81 75 LEU A O 1
ATOM 544 N N . ASP A 1 76 ? 20.633 -9.661 -15.045 1.00 87.00 76 ASP A N 1
ATOM 545 C CA . ASP A 1 76 ? 21.986 -10.021 -14.605 1.00 87.00 76 ASP A CA 1
ATOM 546 C C . ASP A 1 76 ? 21.916 -10.297 -13.107 1.00 87.00 76 ASP A C 1
ATOM 548 O O . ASP A 1 76 ? 21.754 -9.371 -12.313 1.00 87.00 76 ASP A O 1
ATOM 552 N N . ASN A 1 77 ? 21.959 -11.577 -12.743 1.00 87.75 77 ASN A N 1
ATOM 553 C CA . ASN A 1 77 ? 21.857 -12.007 -11.351 1.00 87.75 77 ASN A CA 1
ATOM 554 C C . ASN A 1 77 ? 23.160 -11.807 -10.568 1.00 87.75 77 ASN A C 1
ATOM 556 O O . ASN A 1 77 ? 23.102 -11.753 -9.341 1.00 87.75 77 ASN A O 1
ATOM 560 N N . ASP A 1 78 ? 24.295 -11.633 -11.248 1.00 91.12 78 ASP A N 1
ATOM 561 C CA . ASP A 1 78 ? 25.575 -11.347 -10.597 1.00 91.12 78 ASP A CA 1
ATOM 562 C C . ASP A 1 78 ? 25.619 -9.883 -10.131 1.00 91.12 78 ASP A C 1
ATOM 564 O O . ASP A 1 78 ? 26.155 -9.566 -9.069 1.00 91.12 78 ASP A O 1
ATOM 568 N N . HIS A 1 79 ? 24.988 -8.975 -10.889 1.00 88.12 79 HIS A N 1
ATOM 569 C CA . HIS A 1 79 ? 24.904 -7.547 -10.564 1.00 88.12 79 HIS A CA 1
ATOM 570 C C . HIS A 1 79 ? 23.482 -6.966 -10.736 1.00 88.12 79 HIS A C 1
ATOM 572 O O . HIS A 1 79 ? 23.277 -6.002 -11.491 1.00 88.12 79 HIS A O 1
ATOM 578 N N . PRO A 1 80 ? 22.480 -7.439 -9.967 1.00 82.50 80 PRO A N 1
ATOM 579 C CA . PRO A 1 80 ? 21.053 -7.180 -10.214 1.00 82.50 80 PRO A CA 1
ATOM 580 C C . PRO A 1 80 ? 20.631 -5.718 -10.044 1.00 82.50 80 PRO A C 1
ATOM 582 O O . PRO A 1 80 ? 19.538 -5.321 -10.446 1.00 82.50 80 PRO A O 1
ATOM 585 N N . ARG A 1 81 ? 21.477 -4.883 -9.433 1.00 86.56 81 ARG A N 1
ATOM 586 C CA . ARG A 1 81 ? 21.179 -3.464 -9.181 1.00 86.56 81 ARG A CA 1
ATOM 587 C C . ARG A 1 81 ? 21.941 -2.501 -10.083 1.00 86.56 81 ARG A C 1
ATOM 589 O O . ARG A 1 81 ? 21.568 -1.333 -10.144 1.00 86.56 81 ARG A O 1
ATOM 596 N N . LYS A 1 82 ? 22.958 -2.977 -10.807 1.00 88.19 82 LYS A N 1
ATOM 597 C CA . LYS A 1 82 ? 23.891 -2.130 -11.566 1.00 88.19 82 LYS A CA 1
ATOM 598 C C . LYS A 1 82 ? 23.200 -1.289 -12.642 1.00 88.19 82 LYS A C 1
ATOM 600 O O . LYS A 1 82 ? 23.568 -0.144 -12.857 1.00 88.19 82 LYS A O 1
ATOM 605 N N . HIS A 1 83 ? 22.175 -1.842 -13.285 1.00 83.44 83 HIS A N 1
ATOM 606 C CA . HIS A 1 83 ? 21.549 -1.247 -14.470 1.00 83.44 83 HIS A CA 1
ATOM 607 C C . HIS A 1 83 ? 20.224 -0.530 -14.177 1.00 83.44 83 HIS A C 1
ATOM 609 O O . HIS A 1 83 ? 19.550 -0.077 -15.098 1.00 83.44 83 HIS A O 1
ATOM 615 N N . ARG A 1 84 ? 19.839 -0.402 -12.900 1.00 86.81 84 ARG A N 1
ATOM 616 C CA . ARG A 1 84 ? 18.543 0.182 -12.518 1.00 86.81 84 ARG A CA 1
ATOM 617 C C . ARG A 1 84 ? 18.391 1.647 -12.931 1.00 86.81 84 ARG A C 1
ATOM 619 O O . ARG A 1 84 ? 17.275 2.074 -13.198 1.00 86.81 84 ARG A O 1
ATOM 626 N N . GLY A 1 85 ? 19.495 2.393 -12.997 1.00 85.94 85 GLY A N 1
ATOM 627 C CA . GLY A 1 85 ? 19.494 3.799 -13.411 1.00 85.94 85 GLY A CA 1
ATOM 628 C C . GLY A 1 85 ? 19.148 4.024 -14.885 1.00 85.94 85 GLY A C 1
ATOM 629 O O . GLY A 1 85 ? 18.774 5.131 -15.243 1.00 85.94 85 GLY A O 1
ATOM 630 N N . ASN A 1 86 ? 19.218 2.979 -15.716 1.00 88.38 86 ASN A N 1
ATOM 631 C CA . ASN A 1 86 ? 18.995 3.071 -17.162 1.00 88.38 86 ASN A CA 1
ATOM 632 C C . ASN A 1 86 ? 17.587 2.611 -17.572 1.00 88.38 86 ASN A C 1
ATOM 634 O O . ASN A 1 86 ? 17.308 2.458 -18.758 1.00 88.38 86 ASN A O 1
ATOM 638 N N . MET A 1 87 ? 16.717 2.298 -16.606 1.00 92.88 87 MET A N 1
ATOM 639 C CA . MET A 1 87 ? 15.368 1.830 -16.906 1.00 92.88 87 MET A CA 1
ATOM 640 C C . MET A 1 87 ? 14.467 2.999 -17.284 1.00 92.88 87 MET A C 1
ATOM 642 O O . MET A 1 87 ? 14.439 4.017 -16.600 1.00 92.88 87 MET A O 1
ATOM 646 N N . GLU A 1 88 ? 13.644 2.794 -18.306 1.00 94.56 88 GLU A N 1
ATOM 647 C CA . GLU A 1 88 ? 12.640 3.755 -18.757 1.00 94.56 88 GLU A CA 1
ATOM 648 C C . GLU A 1 88 ? 11.281 3.071 -18.950 1.00 94.56 88 GLU A C 1
ATOM 650 O O . GLU A 1 88 ? 11.154 1.847 -18.858 1.00 94.56 88 GLU A O 1
ATOM 655 N N . GLY A 1 89 ? 10.237 3.867 -19.190 1.00 95.44 89 GLY A N 1
ATOM 656 C CA . GLY A 1 89 ? 8.912 3.362 -19.549 1.00 95.44 89 GLY A CA 1
ATOM 657 C C . GLY A 1 89 ? 8.307 2.397 -18.521 1.00 95.44 89 GLY A C 1
ATOM 658 O O . GLY A 1 89 ? 8.317 2.649 -17.316 1.00 95.44 89 GLY A O 1
ATOM 659 N N . LEU A 1 90 ? 7.720 1.301 -19.008 1.00 96.50 90 LEU A N 1
ATOM 660 C CA . LEU A 1 90 ? 7.051 0.296 -18.177 1.00 96.50 90 LEU A CA 1
ATOM 661 C C . LEU A 1 90 ? 8.003 -0.410 -17.183 1.00 96.50 90 LEU A C 1
ATOM 663 O O . LEU A 1 90 ? 7.641 -0.465 -16.006 1.00 96.50 90 LEU A O 1
ATOM 667 N N . PRO A 1 91 ? 9.202 -0.892 -17.580 1.00 95.62 91 PRO A N 1
ATOM 668 C CA . PRO A 1 91 ? 10.203 -1.425 -16.651 1.00 95.62 91 PRO A CA 1
ATOM 669 C C . PRO A 1 91 ? 10.478 -0.539 -15.437 1.00 95.62 91 PRO A C 1
ATOM 671 O O . PRO A 1 91 ? 10.421 -1.009 -14.297 1.00 95.62 91 PRO A O 1
ATOM 674 N N . LEU A 1 92 ? 10.710 0.757 -15.676 1.00 96.25 92 LEU A N 1
ATOM 675 C CA . LEU A 1 92 ? 10.942 1.723 -14.607 1.00 96.25 92 LEU A CA 1
ATOM 676 C C . LEU A 1 92 ? 9.724 1.819 -13.687 1.00 96.25 92 LEU A C 1
ATOM 678 O O . LEU A 1 92 ? 9.866 1.739 -12.470 1.00 96.25 92 LEU A O 1
ATOM 682 N N . ARG A 1 93 ? 8.516 1.928 -14.254 1.00 97.50 93 ARG A N 1
ATOM 683 C CA . ARG A 1 93 ? 7.278 2.038 -13.467 1.00 97.50 93 ARG A CA 1
ATOM 684 C C . ARG A 1 93 ? 7.016 0.802 -12.606 1.00 97.50 93 ARG A C 1
ATOM 686 O O . ARG A 1 93 ? 6.608 0.974 -11.462 1.00 97.50 93 ARG A O 1
ATOM 693 N N . LEU A 1 94 ? 7.279 -0.409 -13.102 1.00 97.38 94 LEU A N 1
ATOM 694 C CA . LEU A 1 94 ? 7.144 -1.652 -12.325 1.00 97.38 94 LEU A CA 1
ATOM 695 C C . LEU A 1 94 ? 8.110 -1.681 -11.134 1.00 97.38 94 LEU A C 1
ATOM 697 O O . LEU A 1 94 ? 7.695 -1.971 -10.009 1.00 97.38 94 LEU A O 1
ATOM 701 N N . MET A 1 95 ? 9.378 -1.325 -11.369 1.00 96.12 95 MET A N 1
ATOM 702 C CA . MET A 1 95 ? 10.387 -1.261 -10.313 1.00 96.12 95 MET A CA 1
ATOM 703 C C . MET A 1 95 ? 10.042 -0.187 -9.276 1.00 96.12 95 MET A C 1
ATOM 705 O O . MET A 1 95 ? 9.983 -0.480 -8.081 1.00 96.12 95 MET A O 1
ATOM 709 N N . SER A 1 96 ? 9.748 1.037 -9.715 1.00 96.75 96 SER A N 1
ATOM 710 C CA . SER A 1 96 ? 9.433 2.149 -8.815 1.00 96.75 96 SER A CA 1
ATOM 711 C C . SER A 1 96 ? 8.143 1.918 -8.022 1.00 96.75 96 SER A C 1
ATOM 713 O O . SER A 1 96 ? 8.078 2.284 -6.849 1.00 96.75 96 SER A O 1
ATOM 715 N N . ALA A 1 97 ? 7.130 1.276 -8.616 1.00 97.88 97 ALA A N 1
ATOM 716 C CA . ALA A 1 97 ? 5.900 0.923 -7.911 1.00 97.88 97 ALA A CA 1
ATOM 717 C C . ALA A 1 97 ? 6.167 -0.066 -6.767 1.00 97.88 97 ALA A C 1
ATOM 719 O O . ALA A 1 97 ? 5.701 0.154 -5.650 1.00 97.88 97 ALA A O 1
ATOM 720 N N . HIS A 1 98 ? 6.953 -1.116 -7.022 1.00 98.12 98 HIS A N 1
ATOM 721 C CA . HIS A 1 98 ? 7.352 -2.088 -6.001 1.00 98.12 98 HIS A CA 1
ATOM 722 C C . HIS A 1 98 ? 8.175 -1.444 -4.877 1.00 98.12 98 HIS A C 1
ATOM 724 O O . HIS A 1 98 ? 7.868 -1.638 -3.702 1.00 98.12 98 HIS A O 1
ATOM 730 N N . HIS A 1 99 ? 9.169 -0.622 -5.223 1.00 97.19 99 HIS A N 1
ATOM 731 C CA . HIS A 1 99 ? 9.964 0.102 -4.230 1.00 97.19 99 HIS A CA 1
ATOM 732 C C . HIS A 1 99 ? 9.096 1.004 -3.345 1.00 97.19 99 HIS A C 1
ATOM 734 O O . HIS A 1 99 ? 9.247 0.993 -2.126 1.00 97.19 99 HIS A O 1
ATOM 740 N N . SER A 1 100 ? 8.109 1.691 -3.927 1.00 97.50 100 SER A N 1
ATOM 741 C CA . SER A 1 100 ? 7.169 2.494 -3.145 1.00 97.50 100 SER A CA 1
ATOM 742 C C . SER A 1 100 ? 6.321 1.649 -2.184 1.00 97.50 100 SER A C 1
ATOM 744 O O . SER A 1 100 ? 6.028 2.101 -1.075 1.00 97.50 100 SER A O 1
ATOM 746 N N . LEU A 1 101 ? 5.936 0.420 -2.556 1.00 98.38 101 LEU A N 1
ATOM 747 C CA . LEU A 1 101 ? 5.252 -0.493 -1.632 1.00 98.38 101 LEU A CA 1
ATOM 748 C C . LEU A 1 101 ? 6.167 -0.910 -0.473 1.00 98.38 101 LEU A C 1
ATOM 750 O O . LEU A 1 101 ? 5.740 -0.823 0.677 1.00 98.38 101 LEU A O 1
ATOM 754 N N . ILE A 1 102 ? 7.428 -1.260 -0.753 1.00 98.19 102 ILE A N 1
ATOM 755 C CA . ILE A 1 102 ? 8.424 -1.584 0.284 1.00 98.19 102 ILE A CA 1
ATOM 756 C C . ILE A 1 102 ? 8.599 -0.423 1.267 1.00 98.19 102 ILE A C 1
ATOM 758 O O . ILE A 1 102 ? 8.609 -0.649 2.471 1.00 98.19 102 ILE A O 1
ATOM 762 N N . GLU A 1 103 ? 8.693 0.816 0.787 1.00 97.06 103 GLU A N 1
ATOM 763 C CA . GLU A 1 103 ? 8.857 2.000 1.646 1.00 97.06 103 GLU A CA 1
ATOM 764 C C . GLU A 1 103 ? 7.644 2.252 2.553 1.00 97.06 103 GLU A C 1
ATOM 766 O O . GLU A 1 103 ? 7.783 2.757 3.665 1.00 97.06 103 GLU A O 1
ATOM 771 N N . ASN A 1 104 ? 6.441 1.899 2.094 1.00 96.69 104 ASN A N 1
ATOM 772 C CA . ASN A 1 104 ? 5.206 2.101 2.853 1.00 96.69 104 ASN A CA 1
ATOM 773 C C . ASN A 1 104 ? 4.868 0.925 3.776 1.00 96.69 104 ASN A C 1
ATOM 775 O O . ASN A 1 104 ? 4.097 1.095 4.722 1.00 96.69 104 ASN A O 1
ATOM 779 N N . PHE A 1 105 ? 5.415 -0.261 3.509 1.00 98.00 105 PHE A N 1
ATOM 780 C CA . PHE A 1 105 ? 5.097 -1.470 4.256 1.00 98.00 105 PHE A CA 1
ATOM 781 C C . PHE A 1 105 ? 5.419 -1.367 5.759 1.00 98.00 105 PHE A C 1
ATOM 783 O O . PHE A 1 105 ? 4.533 -1.702 6.544 1.00 98.00 105 PHE A O 1
ATOM 790 N N . PRO A 1 106 ? 6.586 -0.849 6.207 1.00 98.06 106 PRO A N 1
ATOM 791 C CA . PRO A 1 106 ? 6.884 -0.712 7.634 1.00 98.06 106 PRO A CA 1
ATOM 792 C C . PRO A 1 106 ? 5.864 0.142 8.389 1.00 98.06 106 PRO A C 1
ATOM 794 O O . PRO A 1 106 ? 5.474 -0.205 9.502 1.00 98.06 106 PRO A O 1
ATOM 797 N N . LEU A 1 107 ? 5.393 1.230 7.769 1.00 96.50 107 LEU A N 1
ATOM 798 C CA . LEU A 1 107 ? 4.388 2.112 8.361 1.00 96.50 107 LEU A CA 1
ATOM 799 C C . LEU A 1 107 ? 3.061 1.372 8.576 1.00 96.50 107 LEU A C 1
ATOM 801 O O . LEU A 1 107 ? 2.474 1.452 9.654 1.00 96.50 107 LEU A O 1
ATOM 805 N N . PHE A 1 108 ? 2.608 0.620 7.569 1.00 98.25 108 PHE A N 1
ATOM 806 C CA . PHE A 1 108 ? 1.424 -0.228 7.697 1.00 98.25 108 PHE A CA 1
ATOM 807 C C . PHE A 1 108 ? 1.619 -1.325 8.750 1.00 98.25 108 PHE A C 1
ATOM 809 O O . PHE A 1 108 ? 0.756 -1.496 9.606 1.00 98.25 108 PHE A O 1
ATOM 816 N N . ALA A 1 109 ? 2.741 -2.049 8.705 1.00 98.06 109 ALA A N 1
ATOM 817 C CA . ALA A 1 109 ? 3.008 -3.177 9.592 1.00 98.06 109 ALA A CA 1
ATOM 818 C C . ALA A 1 109 ? 3.017 -2.741 11.063 1.00 98.06 109 ALA A C 1
ATOM 820 O O . ALA A 1 109 ? 2.394 -3.393 11.896 1.00 98.06 109 ALA A O 1
ATOM 821 N N . ALA A 1 110 ? 3.636 -1.597 11.371 1.00 97.88 110 ALA A N 1
ATOM 822 C CA . ALA A 1 110 ? 3.597 -1.013 12.708 1.00 97.88 110 ALA A CA 1
ATOM 823 C C . ALA A 1 110 ? 2.157 -0.697 13.153 1.00 97.88 110 ALA A C 1
ATOM 825 O O . ALA A 1 110 ? 1.754 -1.085 14.249 1.00 97.88 110 ALA A O 1
ATOM 826 N N . GLY A 1 111 ? 1.364 -0.049 12.291 1.00 97.56 111 GLY A N 1
ATOM 827 C CA . GLY A 1 111 ? -0.038 0.266 12.580 1.00 97.56 111 GLY A CA 1
ATOM 828 C C . GLY A 1 111 ? -0.908 -0.977 12.785 1.00 97.56 111 GLY A C 1
ATOM 829 O O . GLY A 1 111 ? -1.691 -1.019 13.728 1.00 97.56 111 GLY A O 1
ATOM 830 N N . ALA A 1 112 ? -0.742 -2.003 11.949 1.00 97.81 112 ALA A N 1
ATOM 831 C CA . ALA A 1 112 ? -1.484 -3.257 12.044 1.00 97.81 112 ALA A CA 1
ATOM 832 C C . ALA A 1 112 ? -1.125 -4.047 13.314 1.00 97.81 112 ALA A C 1
ATOM 834 O O . ALA A 1 112 ? -2.022 -4.514 14.012 1.00 97.81 112 ALA A O 1
ATOM 835 N N . CYS A 1 113 ? 0.164 -4.151 13.655 1.00 97.62 113 CYS A N 1
ATOM 836 C CA . CYS A 1 113 ? 0.603 -4.823 14.880 1.00 97.62 113 CYS A CA 1
ATOM 837 C C . CYS A 1 113 ? 0.085 -4.112 16.137 1.00 97.62 113 CYS A C 1
ATOM 839 O O . CYS A 1 113 ? -0.455 -4.767 17.026 1.00 97.62 113 CYS A O 1
ATOM 841 N N . LEU A 1 114 ? 0.200 -2.780 16.205 1.00 97.19 114 LEU A N 1
ATOM 842 C CA . LEU A 1 114 ? -0.328 -2.010 17.336 1.00 97.19 114 LEU A CA 1
ATOM 843 C C . LEU A 1 114 ? -1.852 -2.130 17.435 1.00 97.19 114 LEU A C 1
ATOM 845 O O . LEU A 1 114 ? -2.368 -2.348 18.527 1.00 97.19 114 LEU A O 1
ATOM 849 N N . ALA A 1 115 ? -2.566 -2.049 16.309 1.00 96.56 115 ALA A N 1
ATOM 850 C CA . ALA A 1 115 ? -4.015 -2.227 16.278 1.00 96.56 115 ALA A CA 1
ATOM 851 C C . ALA A 1 115 ? -4.435 -3.611 16.787 1.00 96.56 115 ALA A C 1
ATOM 853 O O . ALA A 1 115 ? -5.352 -3.706 17.596 1.00 96.56 115 ALA A O 1
ATOM 854 N N . GLN A 1 116 ? -3.735 -4.672 16.378 1.00 96.00 116 GLN A N 1
ATOM 855 C CA . GLN A 1 116 ? -4.029 -6.033 16.828 1.00 96.00 116 GLN A CA 1
ATOM 856 C C . GLN A 1 116 ? -3.847 -6.213 18.342 1.00 96.00 116 GLN A C 1
ATOM 858 O O . GLN A 1 116 ? -4.551 -7.017 18.948 1.00 96.00 116 GLN A O 1
ATOM 863 N N . VAL A 1 117 ? -2.895 -5.501 18.949 1.00 95.50 117 VAL A N 1
ATOM 864 C CA . VAL A 1 117 ? -2.606 -5.608 20.387 1.00 95.50 117 VAL A CA 1
ATOM 865 C C . VAL A 1 117 ? -3.529 -4.716 21.215 1.00 95.50 117 VAL A C 1
ATOM 867 O O . VAL A 1 117 ? -4.015 -5.145 22.257 1.00 95.50 117 VAL A O 1
ATOM 870 N N . LEU A 1 118 ? -3.761 -3.481 20.771 1.00 95.69 118 LEU A N 1
ATOM 871 C CA . LEU A 1 118 ? -4.434 -2.453 21.569 1.00 95.69 118 LEU A CA 1
ATOM 872 C C . LEU A 1 118 ? -5.940 -2.357 21.295 1.00 95.69 118 LEU A C 1
ATOM 874 O O . LEU A 1 118 ? -6.692 -1.975 22.185 1.00 95.69 118 LEU A O 1
ATOM 878 N N . ALA A 1 119 ? -6.384 -2.674 20.077 1.00 93.38 119 ALA A N 1
ATOM 879 C CA . ALA A 1 119 ? -7.769 -2.481 19.645 1.00 93.38 119 ALA A CA 1
ATOM 880 C C . ALA A 1 119 ? -8.217 -3.511 18.576 1.00 93.38 119 ALA A C 1
ATOM 882 O O . ALA A 1 119 ? -8.705 -3.115 17.513 1.00 93.38 119 ALA A O 1
ATOM 883 N N . PRO A 1 120 ? -8.084 -4.834 18.820 1.00 90.56 120 PRO A N 1
ATOM 884 C CA . PRO A 1 120 ? -8.332 -5.864 17.801 1.00 90.56 120 PRO A CA 1
ATOM 885 C C . PRO A 1 120 ? -9.772 -5.900 17.262 1.00 90.56 120 PRO A C 1
ATOM 887 O O . PRO A 1 120 ? -9.988 -6.359 16.145 1.00 90.56 120 PRO A O 1
ATOM 890 N N . GLY A 1 121 ? -10.748 -5.415 18.038 1.00 88.44 121 GLY A N 1
ATOM 891 C CA . GLY A 1 121 ? -12.165 -5.364 17.660 1.00 88.44 121 GLY A CA 1
ATOM 892 C C . GLY A 1 121 ? -12.655 -3.996 17.177 1.00 88.44 121 GLY A C 1
ATOM 893 O O . GLY A 1 121 ? -13.845 -3.845 16.899 1.00 88.44 121 GLY A O 1
ATOM 894 N N . ASP A 1 122 ? -11.787 -2.981 17.093 1.00 92.81 122 ASP A N 1
ATOM 895 C CA . ASP A 1 122 ? -12.204 -1.656 16.631 1.00 92.81 122 ASP A CA 1
ATOM 896 C C . ASP A 1 122 ? -12.434 -1.671 15.111 1.00 92.81 122 ASP A C 1
ATOM 898 O O . ASP A 1 122 ? -11.508 -1.672 14.291 1.00 92.81 122 ASP A O 1
ATOM 902 N N . GLN A 1 123 ? -13.714 -1.662 14.732 1.00 93.19 123 GLN A N 1
ATOM 903 C CA . GLN A 1 123 ? -14.139 -1.720 13.337 1.00 93.19 123 GLN A CA 1
ATOM 904 C C . GLN A 1 123 ? -13.663 -0.509 12.518 1.00 93.19 123 GLN A C 1
ATOM 906 O O . GLN A 1 123 ? -13.384 -0.652 11.326 1.00 93.19 123 GLN A O 1
ATOM 911 N N . GLN A 1 124 ? -13.549 0.677 13.124 1.00 94.06 124 GLN A N 1
ATOM 912 C CA . GLN A 1 124 ? -13.081 1.877 12.430 1.00 94.06 124 GLN A CA 1
ATOM 913 C C . GLN A 1 124 ? -11.593 1.751 12.086 1.00 94.06 124 GLN A C 1
ATOM 915 O O . GLN A 1 124 ? -11.191 2.079 10.965 1.00 94.06 124 GLN A O 1
ATOM 920 N N . ILE A 1 125 ? -10.782 1.259 13.024 1.00 95.56 125 ILE A N 1
ATOM 921 C CA . ILE A 1 125 ? -9.352 1.002 12.809 1.00 95.56 125 ILE A CA 1
ATOM 922 C C . ILE A 1 125 ? -9.160 -0.070 11.737 1.00 95.56 125 ILE A C 1
ATOM 924 O O . ILE A 1 125 ? -8.383 0.141 10.802 1.00 95.56 125 ILE A O 1
ATOM 928 N N . LEU A 1 126 ? -9.916 -1.169 11.812 1.00 95.50 126 LEU A N 1
ATOM 929 C CA . LEU A 1 126 ? -9.914 -2.217 10.789 1.00 95.50 126 LEU A CA 1
ATOM 930 C C . LEU A 1 126 ? -10.233 -1.632 9.408 1.00 95.50 126 LEU A C 1
ATOM 932 O O . LEU A 1 126 ? -9.491 -1.869 8.455 1.00 95.50 126 LEU A O 1
ATOM 936 N N . ASN A 1 127 ? -11.286 -0.820 9.290 1.00 95.88 127 ASN A N 1
ATOM 937 C CA . ASN A 1 127 ? -11.680 -0.229 8.012 1.00 95.88 127 ASN A CA 1
ATOM 938 C C . ASN A 1 127 ? -10.618 0.740 7.461 1.00 95.88 127 ASN A C 1
ATOM 940 O O . ASN A 1 127 ? -10.421 0.795 6.248 1.00 95.88 127 ASN A O 1
ATOM 944 N N . LEU A 1 128 ? -9.905 1.479 8.319 1.00 97.00 128 LEU A N 1
ATOM 945 C CA . LEU A 1 128 ? -8.792 2.348 7.910 1.00 97.00 128 LEU A CA 1
ATOM 946 C C . LEU A 1 128 ? -7.565 1.549 7.441 1.00 97.00 128 LEU A C 1
ATOM 948 O O . LEU A 1 128 ? -6.971 1.893 6.416 1.00 97.00 128 LEU A O 1
ATOM 952 N N . LEU A 1 129 ? -7.204 0.470 8.146 1.00 97.56 129 LEU A N 1
ATOM 953 C CA . LEU A 1 129 ? -6.159 -0.464 7.708 1.00 97.56 129 LEU A CA 1
ATOM 954 C C . LEU A 1 129 ? -6.538 -1.104 6.367 1.00 97.56 129 LEU A C 1
ATOM 956 O O . LEU A 1 129 ? -5.726 -1.159 5.444 1.00 97.56 129 LEU A O 1
ATOM 960 N N . GLY A 1 130 ? -7.795 -1.521 6.232 1.00 96.75 130 GLY A N 1
ATOM 961 C CA . GLY A 1 130 ? -8.337 -2.069 4.998 1.00 96.75 130 GLY A CA 1
ATOM 962 C C . GLY A 1 130 ? -8.306 -1.059 3.852 1.00 96.75 130 GLY A C 1
ATOM 963 O O . GLY A 1 130 ? -7.845 -1.394 2.763 1.00 96.75 130 GLY A O 1
ATOM 964 N N . LEU A 1 131 ? -8.691 0.199 4.096 1.00 97.38 131 LEU A N 1
ATOM 965 C CA . LEU A 1 131 ? -8.595 1.277 3.108 1.00 97.38 131 LEU A CA 1
ATOM 966 C C . LEU A 1 131 ? -7.157 1.459 2.609 1.00 97.38 131 LEU A C 1
ATOM 968 O O . LEU A 1 131 ? -6.948 1.623 1.406 1.00 97.38 131 LEU A O 1
ATOM 972 N N . HIS A 1 132 ? -6.164 1.410 3.503 1.00 98.00 132 HIS A N 1
ATOM 973 C CA . HIS A 1 132 ? -4.759 1.488 3.108 1.00 98.00 132 HIS A CA 1
ATOM 974 C C . HIS A 1 132 ? -4.394 0.380 2.118 1.00 98.00 132 HIS A C 1
ATOM 976 O O . HIS A 1 132 ? -3.864 0.686 1.046 1.00 98.00 132 HIS A O 1
ATOM 982 N N . VAL A 1 133 ? -4.699 -0.877 2.462 1.00 98.12 133 VAL A N 1
ATOM 983 C CA . VAL A 1 133 ? -4.400 -2.044 1.619 1.00 98.12 133 VAL A CA 1
ATOM 984 C C . VAL A 1 133 ? -5.126 -1.935 0.283 1.00 98.12 133 VAL A C 1
ATOM 986 O O . VAL A 1 133 ? -4.495 -2.069 -0.765 1.00 98.12 133 VAL A O 1
ATOM 989 N N . LEU A 1 134 ? -6.420 -1.605 0.300 1.00 97.81 134 LEU A N 1
ATOM 990 C CA . LEU A 1 134 ? -7.222 -1.461 -0.912 1.00 97.81 134 LEU A CA 1
ATOM 991 C C . LEU A 1 134 ? -6.638 -0.409 -1.860 1.00 97.81 134 LEU A C 1
ATOM 993 O O . LEU A 1 134 ? -6.443 -0.672 -3.048 1.00 97.81 134 LEU A O 1
ATOM 997 N N . LEU A 1 135 ? -6.306 0.768 -1.327 1.00 97.81 135 LEU A N 1
ATOM 998 C CA . LEU A 1 135 ? -5.717 1.844 -2.114 1.00 97.81 135 LEU A CA 1
ATOM 999 C C . LEU A 1 135 ? -4.335 1.469 -2.644 1.00 97.81 135 LEU A C 1
ATOM 1001 O O . LEU A 1 135 ? -4.055 1.763 -3.801 1.00 97.81 135 LEU A O 1
ATOM 1005 N N . LYS A 1 136 ? -3.467 0.822 -1.855 1.00 97.94 136 LYS A N 1
ATOM 1006 C CA . LYS A 1 136 ? -2.116 0.459 -2.318 1.00 97.94 136 LYS A CA 1
ATOM 1007 C C . LYS A 1 136 ? -2.139 -0.627 -3.389 1.00 97.94 136 LYS A C 1
ATOM 1009 O O . LYS A 1 136 ? -1.447 -0.490 -4.400 1.00 97.94 136 LYS A O 1
ATOM 1014 N N . VAL A 1 137 ? -2.934 -1.672 -3.176 1.00 97.50 137 VAL A N 1
ATOM 1015 C CA . VAL A 1 137 ? -2.967 -2.864 -4.032 1.00 97.50 137 VAL A CA 1
ATOM 1016 C C . VAL A 1 137 ? -3.778 -2.616 -5.302 1.00 97.50 137 VAL A C 1
ATOM 1018 O O . VAL A 1 137 ? -3.276 -2.869 -6.393 1.00 97.50 137 VAL A O 1
ATOM 1021 N N . PHE A 1 138 ? -4.998 -2.081 -5.189 1.00 97.19 138 PHE A N 1
ATOM 1022 C CA . PHE A 1 138 ? -5.943 -2.037 -6.313 1.00 97.19 138 PHE A CA 1
ATOM 1023 C C . PHE A 1 138 ? -6.007 -0.692 -7.040 1.00 97.19 138 PHE A C 1
ATOM 1025 O O . PHE A 1 138 ? -6.540 -0.631 -8.144 1.00 97.19 138 PHE A O 1
ATOM 1032 N N . VAL A 1 139 ? -5.463 0.386 -6.467 1.00 97.62 139 VAL A N 1
ATOM 1033 C CA . VAL A 1 139 ? -5.536 1.725 -7.080 1.00 97.62 139 VAL A CA 1
ATOM 1034 C C . VAL A 1 139 ? -4.148 2.280 -7.378 1.00 97.62 139 VAL A C 1
ATOM 1036 O O . VAL A 1 139 ? -3.818 2.537 -8.536 1.00 97.62 139 VAL A O 1
ATOM 1039 N N . PHE A 1 140 ? -3.317 2.439 -6.351 1.00 98.12 140 PHE A N 1
ATOM 1040 C CA . PHE A 1 140 ? -1.986 3.029 -6.433 1.00 98.12 140 PHE A CA 1
ATOM 1041 C C . PHE A 1 140 ? -1.082 2.230 -7.362 1.00 98.12 140 PHE A C 1
ATOM 1043 O O . PHE A 1 140 ? -0.545 2.807 -8.305 1.00 98.12 140 PHE A O 1
ATOM 1050 N N . TYR A 1 141 ? -0.932 0.922 -7.124 1.00 98.12 141 TYR A N 1
ATOM 1051 C CA . TYR A 1 141 ? -0.026 0.096 -7.915 1.00 98.12 141 TYR A CA 1
ATOM 1052 C C . TYR A 1 141 ? -0.440 0.042 -9.399 1.00 98.12 141 TYR A C 1
ATOM 1054 O O . TYR A 1 141 ? 0.386 0.421 -10.232 1.00 98.12 141 TYR A O 1
ATOM 1062 N N . PRO A 1 142 ? -1.700 -0.280 -9.773 1.00 97.94 142 PRO A N 1
ATOM 1063 C CA . PRO A 1 142 ? -2.127 -0.234 -11.174 1.00 97.94 142 PRO A CA 1
ATOM 1064 C C . PRO A 1 142 ? -1.967 1.150 -11.813 1.00 97.94 142 PRO A C 1
ATOM 1066 O O . PRO A 1 142 ? -1.443 1.256 -12.921 1.00 97.94 142 PRO A O 1
ATOM 1069 N N . SER A 1 143 ? -2.328 2.227 -11.102 1.00 97.50 143 SER A N 1
ATOM 1070 C CA . SER A 1 143 ? -2.143 3.601 -11.600 1.00 97.50 143 SER A CA 1
ATOM 1071 C C . SER A 1 143 ? -0.672 3.922 -11.853 1.00 97.50 143 SER A C 1
ATOM 1073 O O . SER A 1 143 ? -0.343 4.609 -12.820 1.00 97.50 143 SER A O 1
ATOM 1075 N N . TYR A 1 144 ? 0.225 3.410 -11.007 1.00 96.50 144 TYR A N 1
ATOM 1076 C CA . TYR A 1 144 ? 1.665 3.545 -11.189 1.00 96.50 144 TYR A CA 1
ATOM 1077 C C . TYR A 1 144 ? 2.122 2.839 -12.465 1.00 96.50 144 TYR A C 1
ATOM 1079 O O . TYR A 1 144 ? 2.807 3.451 -13.282 1.00 96.50 144 TYR A O 1
ATOM 1087 N N . VAL A 1 145 ? 1.712 1.586 -12.665 1.00 97.00 145 VAL A N 1
ATOM 1088 C CA . VAL A 1 145 ? 2.116 0.772 -13.821 1.00 97.00 145 VAL A CA 1
ATOM 1089 C C . VAL A 1 145 ? 1.605 1.362 -15.140 1.00 97.00 145 VAL A C 1
ATOM 1091 O O . VAL A 1 145 ? 2.371 1.462 -16.105 1.00 97.00 145 VAL A O 1
ATOM 1094 N N . VAL A 1 146 ? 0.354 1.833 -15.167 1.00 97.06 146 VAL A N 1
ATOM 1095 C CA . VAL A 1 146 ? -0.259 2.496 -16.336 1.00 97.06 146 VAL A CA 1
ATOM 1096 C C . VAL A 1 146 ? 0.328 3.895 -16.578 1.00 97.06 146 VAL A C 1
ATOM 1098 O O . VAL A 1 146 ? 0.314 4.383 -17.702 1.00 97.06 146 VAL A O 1
ATOM 1101 N N . GLY A 1 147 ? 0.910 4.530 -15.556 1.00 95.25 147 GLY A N 1
ATOM 1102 C CA . GLY A 1 147 ? 1.469 5.880 -15.654 1.00 95.25 147 GLY A CA 1
ATOM 1103 C C . GLY A 1 147 ? 0.446 6.997 -15.423 1.00 95.25 147 GLY A C 1
ATOM 1104 O O . GLY A 1 147 ? 0.695 8.141 -15.797 1.00 95.25 147 GLY A O 1
ATOM 1105 N N . PHE A 1 148 ? -0.691 6.703 -14.783 1.00 96.50 148 PHE A N 1
ATOM 1106 C CA . PHE A 1 148 ? -1.720 7.698 -14.489 1.00 96.50 148 PHE A CA 1
ATOM 1107 C C . PHE A 1 148 ? -1.424 8.442 -13.176 1.00 96.50 148 PHE A C 1
ATOM 1109 O O . PHE A 1 148 ? -1.808 8.030 -12.076 1.00 96.50 148 PHE A O 1
ATOM 1116 N N . ALA A 1 149 ? -0.690 9.550 -13.295 1.00 93.38 149 ALA A N 1
ATOM 1117 C CA . ALA A 1 149 ? -0.112 10.265 -12.158 1.00 93.38 149 ALA A CA 1
ATOM 1118 C C . ALA A 1 149 ? -1.125 10.821 -11.130 1.00 93.38 149 ALA A C 1
ATOM 1120 O O . ALA A 1 149 ? -0.853 10.658 -9.937 1.00 93.38 149 ALA A O 1
ATOM 1121 N N . PRO A 1 150 ? -2.267 11.435 -11.511 1.00 95.06 150 PRO A N 1
ATOM 1122 C CA . PRO A 1 150 ? -3.191 12.021 -10.535 1.00 95.06 150 PRO A CA 1
ATOM 1123 C C . PRO A 1 150 ? -3.774 10.984 -9.568 1.00 95.06 150 PRO A C 1
ATOM 1125 O O . PRO A 1 150 ? -3.681 11.153 -8.351 1.00 95.06 150 PRO A O 1
ATOM 1128 N N . THR A 1 151 ? -4.291 9.866 -10.090 1.00 95.38 151 THR A N 1
ATOM 1129 C CA . THR A 1 151 ? -4.865 8.786 -9.269 1.00 95.38 151 THR A CA 1
ATOM 1130 C C . THR A 1 151 ? -3.813 8.118 -8.398 1.00 95.38 151 THR A C 1
ATOM 1132 O O . THR A 1 151 ? -4.074 7.829 -7.228 1.00 95.38 151 THR A O 1
ATOM 1135 N N . ARG A 1 152 ? -2.593 7.934 -8.916 1.00 94.94 152 ARG A N 1
ATOM 1136 C CA . ARG A 1 152 ? -1.458 7.447 -8.122 1.00 94.94 152 ARG A CA 1
ATOM 1137 C C . ARG A 1 152 ? -1.194 8.358 -6.920 1.00 94.94 152 ARG A C 1
ATOM 1139 O O . ARG A 1 152 ? -1.108 7.873 -5.797 1.00 94.94 152 ARG A O 1
ATOM 1146 N N . SER A 1 153 ? -1.077 9.665 -7.129 1.00 95.06 153 SER A N 1
ATOM 1147 C CA . SER A 1 153 ? -0.775 10.600 -6.040 1.00 95.06 153 SER A CA 1
ATOM 1148 C C . SER A 1 153 ? -1.913 10.683 -5.022 1.00 95.06 153 SER A C 1
ATOM 1150 O O . SER A 1 153 ? -1.662 10.623 -3.819 1.00 95.06 153 SER A O 1
ATOM 1152 N N . LEU A 1 154 ? -3.165 10.757 -5.485 1.00 95.25 154 LEU A N 1
ATOM 1153 C CA . LEU A 1 154 ? -4.333 10.824 -4.606 1.00 95.25 154 LEU A CA 1
ATOM 1154 C C . LEU A 1 154 ? -4.476 9.560 -3.748 1.00 95.25 154 LEU A C 1
ATOM 1156 O O . LEU A 1 154 ? -4.601 9.656 -2.527 1.00 95.25 154 LEU A O 1
ATOM 1160 N N . SER A 1 155 ? -4.403 8.378 -4.369 1.00 96.19 155 SER A N 1
ATOM 1161 C CA . SER A 1 155 ? -4.485 7.098 -3.652 1.00 96.19 155 S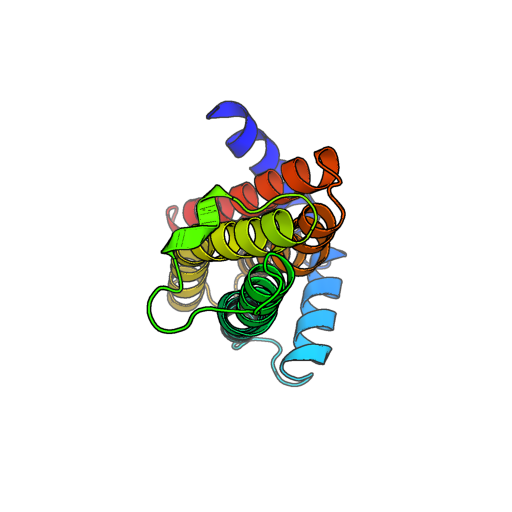ER A CA 1
ATOM 1162 C C . SER A 1 155 ? -3.347 6.929 -2.649 1.00 96.19 155 SER A C 1
ATOM 1164 O O . SER A 1 155 ? -3.582 6.452 -1.540 1.00 96.19 155 SER A O 1
ATOM 1166 N N . HIS A 1 156 ? -2.133 7.378 -2.988 1.00 96.31 156 HIS A N 1
ATOM 1167 C CA . HIS A 1 156 ? -1.003 7.373 -2.065 1.00 96.31 156 HIS A CA 1
ATOM 1168 C C . HIS A 1 156 ? -1.273 8.240 -0.833 1.00 96.31 156 HIS A C 1
ATOM 1170 O O . HIS A 1 156 ? -1.136 7.756 0.288 1.00 96.31 156 HIS A O 1
ATOM 1176 N N . LEU A 1 157 ? -1.676 9.498 -1.036 1.00 95.88 157 LEU A N 1
ATOM 1177 C CA . LEU A 1 157 ? -1.930 10.432 0.060 1.00 95.88 157 LEU A CA 1
ATOM 1178 C C . LEU A 1 157 ? -3.057 9.934 0.968 1.00 95.88 157 LEU A C 1
ATOM 1180 O O . LEU A 1 157 ? -2.866 9.871 2.178 1.00 95.88 157 LEU A O 1
ATOM 1184 N N . MET A 1 158 ? -4.187 9.502 0.399 1.00 95.31 158 MET A N 1
ATOM 1185 C CA . MET A 1 158 ? -5.302 8.954 1.182 1.00 95.31 158 MET A CA 1
ATOM 1186 C C . MET A 1 158 ? -4.899 7.707 1.978 1.00 95.31 158 MET A C 1
ATOM 1188 O O . MET A 1 158 ? -5.255 7.576 3.148 1.00 95.31 158 MET A O 1
ATOM 1192 N N . SER A 1 159 ? -4.127 6.809 1.366 1.00 96.38 159 SER A N 1
ATOM 1193 C CA . SER A 1 159 ? -3.648 5.577 1.995 1.00 96.38 159 SER A CA 1
ATOM 1194 C C . SER A 1 159 ? -2.700 5.847 3.171 1.00 96.38 159 SER A C 1
ATOM 1196 O O . SER A 1 159 ? -2.810 5.204 4.217 1.00 96.38 159 SER A O 1
ATOM 1198 N N . VAL A 1 160 ? -1.789 6.814 3.035 1.00 95.31 160 VAL A N 1
ATOM 1199 C CA . VAL A 1 160 ? -0.884 7.215 4.124 1.00 95.31 160 VAL A CA 1
ATOM 1200 C C . VAL A 1 160 ? -1.657 7.936 5.231 1.00 95.31 160 VAL A C 1
ATOM 1202 O O . VAL A 1 160 ? -1.475 7.621 6.407 1.00 95.31 160 VAL A O 1
ATOM 1205 N N . SER A 1 161 ? -2.579 8.836 4.876 1.00 94.19 161 SER A N 1
ATOM 1206 C CA . SER A 1 161 ? -3.460 9.507 5.838 1.00 94.19 161 SER A CA 1
ATOM 1207 C C . SER A 1 161 ? -4.292 8.522 6.663 1.00 94.19 161 SER A C 1
ATOM 1209 O O . SER A 1 161 ? -4.479 8.752 7.858 1.00 94.19 161 SER A O 1
ATOM 1211 N N . ALA A 1 162 ? -4.751 7.414 6.069 1.00 95.81 162 ALA A N 1
ATOM 1212 C CA . ALA A 1 162 ? -5.480 6.372 6.790 1.00 95.81 162 ALA A CA 1
ATOM 1213 C C . ALA A 1 162 ? -4.626 5.726 7.897 1.00 95.81 162 ALA A C 1
ATOM 1215 O O . ALA A 1 162 ? -5.090 5.603 9.028 1.00 95.81 162 ALA A O 1
ATOM 1216 N N . ILE A 1 163 ? -3.359 5.393 7.620 1.00 96.38 163 ILE A N 1
ATOM 1217 C CA . ILE A 1 163 ? -2.470 4.797 8.634 1.00 96.38 163 ILE A CA 1
ATOM 1218 C C . ILE A 1 163 ? -2.069 5.804 9.703 1.00 96.38 163 ILE A C 1
ATOM 1220 O O . ILE A 1 163 ? -2.064 5.469 10.885 1.00 96.38 163 ILE A O 1
ATOM 1224 N N . ILE A 1 164 ? -1.814 7.056 9.326 1.00 94.19 164 ILE A N 1
ATOM 1225 C CA . ILE A 1 164 ? -1.570 8.119 10.309 1.00 94.19 164 ILE A CA 1
ATOM 1226 C C . ILE A 1 164 ? -2.778 8.274 11.233 1.00 94.19 164 ILE A C 1
ATOM 1228 O O . ILE A 1 164 ? -2.610 8.439 12.441 1.00 94.19 164 ILE A O 1
ATOM 1232 N N . ARG A 1 165 ? -4.000 8.176 10.695 1.00 94.50 165 A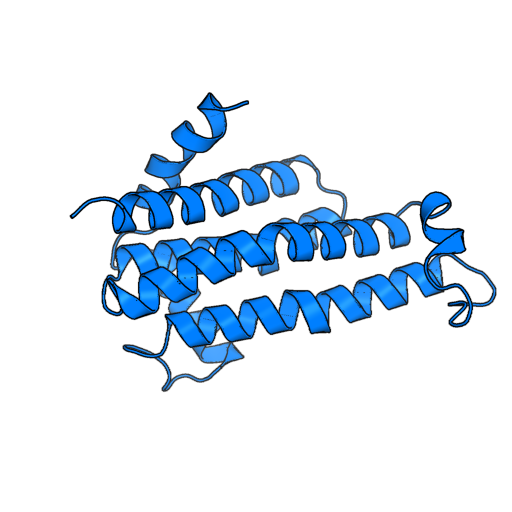RG A N 1
ATOM 1233 C CA . ARG A 1 165 ? -5.215 8.217 11.508 1.00 94.50 165 ARG A CA 1
ATOM 1234 C C . ARG A 1 165 ? -5.307 7.030 12.466 1.00 94.50 165 ARG A C 1
ATOM 1236 O O . ARG A 1 165 ? -5.668 7.255 13.616 1.00 94.50 165 ARG A O 1
ATOM 1243 N N . VAL A 1 166 ? -4.963 5.818 12.025 1.00 95.81 166 VAL A N 1
ATOM 1244 C CA . VAL A 1 166 ? -4.893 4.632 12.899 1.00 95.81 166 VAL A CA 1
ATOM 1245 C C . VAL A 1 166 ? -3.916 4.872 14.046 1.00 95.81 166 VAL A C 1
ATOM 1247 O O . VAL A 1 166 ? -4.307 4.776 15.203 1.00 95.81 166 VAL A O 1
ATOM 1250 N N . LEU A 1 167 ? -2.678 5.268 13.743 1.00 95.56 167 LEU A N 1
ATOM 1251 C CA . LEU A 1 167 ? -1.661 5.532 14.765 1.00 95.56 167 LEU A CA 1
ATOM 1252 C C . LEU A 1 167 ? -2.103 6.625 15.746 1.00 95.56 167 LEU A C 1
ATOM 1254 O O . LEU A 1 167 ? -1.887 6.502 16.946 1.00 95.56 167 LEU A O 1
ATOM 1258 N N . TRP A 1 168 ? -2.769 7.669 15.253 1.00 94.12 168 TRP A N 1
ATOM 1259 C CA . TRP A 1 168 ? -3.320 8.727 16.096 1.00 94.12 168 TRP A CA 1
ATOM 1260 C C . TRP A 1 168 ? -4.443 8.240 17.018 1.00 94.12 168 TRP A C 1
ATOM 1262 O O . TRP A 1 168 ? -4.519 8.681 18.161 1.00 94.12 168 TRP A O 1
ATOM 1272 N N . MET A 1 169 ? -5.328 7.369 16.525 1.00 93.38 169 MET A N 1
ATOM 1273 C CA . MET A 1 169 ? -6.391 6.773 17.339 1.00 93.38 169 MET A CA 1
ATOM 1274 C C . MET A 1 169 ? -5.811 5.873 18.428 1.00 93.38 169 MET A C 1
ATOM 1276 O O . MET A 1 169 ? -6.259 5.957 19.559 1.00 93.38 169 MET A O 1
ATOM 1280 N N . LEU A 1 170 ? -4.780 5.090 18.108 1.00 94.50 170 LEU A N 1
ATOM 1281 C CA . LEU A 1 170 ? -4.112 4.198 19.060 1.00 94.50 170 LEU A CA 1
ATOM 1282 C C . LEU A 1 170 ? -3.254 4.938 20.097 1.00 94.50 170 LEU A C 1
ATOM 1284 O O . LEU A 1 170 ? -3.011 4.417 21.179 1.00 94.50 170 LEU A O 1
ATOM 1288 N N . ALA A 1 171 ? -2.768 6.137 19.768 1.00 93.00 171 ALA A N 1
ATOM 1289 C CA . ALA A 1 171 ? -1.977 6.957 20.682 1.00 93.00 171 ALA A CA 1
ATOM 1290 C C . ALA A 1 171 ? -2.827 7.699 21.725 1.00 93.00 171 ALA A C 1
ATOM 1292 O O . ALA A 1 171 ? -2.279 8.205 22.706 1.00 93.00 171 ALA A O 1
ATOM 1293 N N . LYS A 1 172 ? -4.141 7.821 21.502 1.00 83.50 172 LYS A N 1
ATOM 1294 C CA . LYS A 1 172 ? -5.060 8.452 22.449 1.00 83.50 172 LYS A CA 1
ATOM 1295 C C . LYS A 1 172 ? -5.773 7.370 23.268 1.00 83.50 172 LYS A C 1
ATOM 1297 O O . LYS A 1 172 ? -6.246 6.416 22.659 1.00 83.50 172 LYS A O 1
ATOM 1302 N N . PRO A 1 173 ? -5.826 7.507 24.603 1.00 58.78 173 PRO A N 1
ATOM 1303 C CA . PRO A 1 173 ? -6.571 6.592 25.462 1.00 58.78 173 PRO A CA 1
ATOM 1304 C C . PRO A 1 173 ? -8.085 6.713 25.258 1.00 58.78 173 PRO A C 1
ATOM 1306 O O . PRO A 1 173 ? -8.547 7.805 24.840 1.00 58.78 173 PRO A O 1
#

InterPro domains:
  IPR001129 Membrane-associated, eicosanoid/glutathione metabolism (MAPEG) protein [PF01124] (45-171)
  IPR023352 Membrane associated eicosanoid/glutathione metabolism-like domain superfamily [G3DSA:1.20.120.550] (46-172)
  IPR023352 Membrane associated eicosanoid/glutathione metabolism-like domain superfamily [SSF161084] (45-168)